Protein AF-A0A537WRH9-F1 (afdb_monomer_lite)

Sequence (167 aa):
MVDFVRRAQAVTREAAAIAGTRPRALTEGLTRLLGSVNIWFWAIVGLPTLIAGVYFFAIASDLYSSEVKFIVRGPNKAPTSAISAMLSSSGAAGGSEDTYAVLDYITSRDAARRLEREVDLRALLSRPEGDLITRFPGIWFWRHDFEALYSSYLRFCSNSASNSSIS

Structure (mmCIF, N/CA/C/O backbone):
data_AF-A0A537WRH9-F1
#
_entry.id   AF-A0A537WRH9-F1
#
loop_
_atom_site.group_PDB
_atom_site.id
_atom_site.type_symbol
_atom_site.label_atom_id
_atom_site.label_alt_id
_atom_site.label_comp_id
_atom_site.label_asym_id
_atom_site.label_entity_id
_atom_site.label_seq_id
_atom_site.pdbx_PDB_ins_code
_atom_site.Cartn_x
_atom_site.Cartn_y
_atom_site.Cartn_z
_atom_site.occupancy
_atom_site.B_iso_or_equiv
_atom_site.auth_seq_id
_atom_site.auth_comp_id
_atom_site.auth_asym_id
_atom_site.auth_atom_id
_atom_site.pdbx_PDB_model_num
ATOM 1 N N . MET A 1 1 ? 12.475 8.268 -81.300 1.00 57.78 1 MET A N 1
ATOM 2 C CA . MET A 1 1 ? 12.066 7.979 -79.900 1.00 57.78 1 MET A CA 1
ATOM 3 C C . MET A 1 1 ? 13.196 8.199 -78.887 1.00 57.78 1 MET A C 1
ATOM 5 O O . MET A 1 1 ? 12.927 8.685 -77.799 1.00 57.78 1 MET A O 1
ATOM 9 N N . VAL A 1 2 ? 14.459 7.919 -79.240 1.00 64.62 2 VAL A N 1
ATOM 10 C CA . VAL A 1 2 ? 15.626 8.044 -78.338 1.00 64.62 2 VAL A CA 1
ATOM 11 C C . VAL A 1 2 ? 16.020 9.505 -78.029 1.00 64.62 2 VAL A C 1
ATOM 13 O O . VAL A 1 2 ? 16.500 9.794 -76.934 1.00 64.62 2 VAL A O 1
ATOM 16 N N . ASP A 1 3 ? 15.750 10.450 -78.934 1.00 68.44 3 ASP A N 1
ATOM 17 C CA . ASP A 1 3 ? 16.124 11.867 -78.748 1.00 68.44 3 ASP A CA 1
ATOM 18 C C . ASP A 1 3 ? 15.220 12.631 -77.773 1.00 68.44 3 ASP A C 1
ATOM 20 O O . ASP A 1 3 ? 15.655 13.593 -77.139 1.00 68.44 3 ASP A O 1
ATOM 24 N N . PHE A 1 4 ? 13.978 12.174 -77.592 1.00 64.06 4 PHE A N 1
ATOM 25 C CA . PHE A 1 4 ? 13.055 12.742 -76.606 1.00 64.06 4 PHE A CA 1
ATOM 26 C C . PHE A 1 4 ? 13.530 12.445 -75.178 1.00 64.06 4 PHE A C 1
ATOM 28 O O . PHE A 1 4 ? 13.549 13.332 -74.327 1.00 64.06 4 PHE A O 1
ATOM 35 N N . VAL A 1 5 ? 14.023 11.222 -74.947 1.00 72.25 5 VAL A N 1
ATOM 36 C CA . VAL A 1 5 ? 14.597 10.799 -73.661 1.00 72.25 5 VAL A CA 1
ATOM 37 C C . VAL A 1 5 ? 15.869 11.590 -73.342 1.00 72.25 5 VAL A C 1
ATOM 39 O O . VAL A 1 5 ? 16.030 12.056 -72.216 1.00 72.25 5 VAL A O 1
ATOM 42 N N . ARG A 1 6 ? 16.740 11.833 -74.335 1.00 72.94 6 ARG A N 1
ATOM 43 C CA . ARG A 1 6 ? 17.956 12.648 -74.134 1.00 72.94 6 ARG A CA 1
ATOM 44 C C . ARG A 1 6 ? 17.640 14.102 -73.787 1.00 72.94 6 ARG A C 1
ATOM 46 O O . ARG A 1 6 ? 18.316 14.679 -72.942 1.00 72.94 6 ARG A O 1
ATOM 53 N N . ARG A 1 7 ? 16.606 14.687 -74.398 1.00 69.81 7 ARG A N 1
ATOM 54 C CA . ARG A 1 7 ? 16.188 16.069 -74.114 1.00 69.81 7 ARG A CA 1
ATOM 55 C C . ARG A 1 7 ? 15.500 16.205 -72.754 1.00 69.81 7 ARG A C 1
ATOM 57 O O . ARG A 1 7 ? 15.802 17.145 -72.027 1.00 69.81 7 ARG A O 1
ATOM 64 N N . ALA A 1 8 ? 14.669 15.240 -72.359 1.00 70.94 8 ALA A N 1
ATOM 65 C CA . ALA A 1 8 ? 14.035 15.227 -71.038 1.00 70.94 8 ALA A CA 1
ATOM 66 C C . ALA A 1 8 ? 15.063 15.141 -69.893 1.00 70.94 8 ALA A C 1
ATOM 68 O O . ALA A 1 8 ? 14.903 15.793 -68.859 1.00 70.94 8 ALA A O 1
ATOM 69 N N . GLN A 1 9 ? 16.147 14.384 -70.097 1.00 66.12 9 GLN A N 1
ATOM 70 C CA . GLN A 1 9 ? 17.240 14.267 -69.127 1.00 66.12 9 GLN A CA 1
ATOM 71 C C . GLN A 1 9 ? 18.133 15.513 -69.042 1.00 66.12 9 GLN A C 1
ATOM 73 O O . GLN A 1 9 ? 18.717 15.770 -67.991 1.00 66.12 9 GLN A O 1
ATOM 78 N N . ALA A 1 10 ? 18.238 16.303 -70.113 1.00 67.25 10 ALA A N 1
ATOM 79 C CA . ALA A 1 10 ? 18.981 17.563 -70.090 1.00 67.25 10 ALA A CA 1
ATOM 80 C C . ALA A 1 10 ? 18.245 18.633 -69.266 1.00 67.25 10 ALA A C 1
ATOM 82 O O . ALA A 1 10 ? 18.837 19.244 -68.380 1.00 67.25 10 ALA A O 1
ATOM 83 N N . VAL A 1 11 ? 16.930 18.768 -69.464 1.00 66.00 11 VAL A N 1
ATOM 84 C CA . VAL A 1 11 ? 16.104 19.758 -68.746 1.00 66.00 11 VAL A CA 1
ATOM 85 C C . VAL A 1 11 ? 16.035 19.460 -67.244 1.00 66.00 11 VAL A C 1
ATOM 87 O O . VAL A 1 11 ? 16.087 20.370 -66.421 1.00 66.00 11 VAL A O 1
ATOM 90 N N . THR A 1 12 ? 15.989 18.181 -66.855 1.00 64.06 12 THR A N 1
ATOM 91 C CA . THR A 1 12 ? 16.022 17.787 -65.433 1.00 64.06 12 THR A CA 1
ATOM 92 C C . THR A 1 12 ? 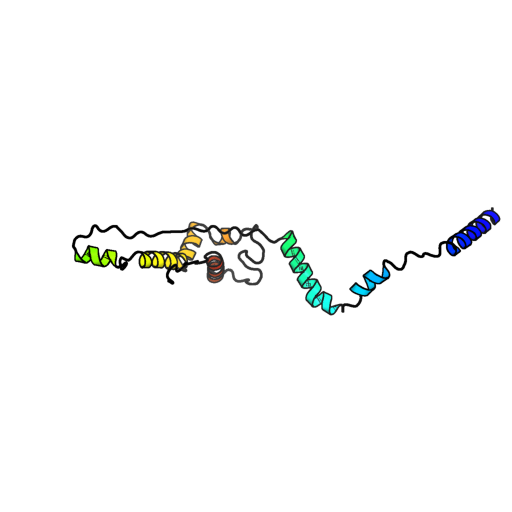17.371 18.067 -64.770 1.00 64.06 12 THR A C 1
ATOM 94 O O . THR A 1 12 ? 17.401 18.385 -63.581 1.00 64.06 12 THR A O 1
ATOM 97 N N . ARG A 1 13 ? 18.484 17.998 -65.515 1.00 59.88 13 ARG A N 1
ATOM 98 C CA . ARG A 1 13 ? 19.815 18.359 -64.999 1.00 59.88 13 ARG A CA 1
ATOM 99 C C . ARG A 1 13 ? 19.958 19.862 -64.772 1.00 59.88 13 ARG A C 1
ATOM 101 O O . ARG A 1 13 ? 20.557 20.255 -63.777 1.00 59.88 13 ARG A O 1
ATOM 108 N N . GLU A 1 14 ? 19.370 20.683 -65.635 1.00 64.69 14 GLU A N 1
ATOM 109 C CA . GLU A 1 14 ? 19.359 22.141 -65.469 1.00 64.69 14 GLU A CA 1
ATOM 110 C C . GLU A 1 14 ? 18.425 22.577 -64.330 1.00 64.69 14 GLU A C 1
ATOM 112 O O . GLU A 1 14 ? 18.824 23.367 -63.476 1.00 64.69 14 GLU A O 1
ATOM 117 N N . ALA A 1 15 ? 17.231 21.982 -64.224 1.00 58.97 15 ALA A N 1
ATOM 118 C CA . ALA A 1 15 ? 16.301 22.256 -63.125 1.00 58.97 15 ALA A CA 1
ATOM 119 C C . ALA A 1 15 ? 16.889 21.895 -61.746 1.00 58.97 15 ALA A C 1
ATOM 121 O O . ALA A 1 15 ? 16.704 22.631 -60.776 1.00 58.97 15 ALA A O 1
ATOM 122 N N . ALA A 1 16 ? 17.653 20.800 -61.660 1.00 60.53 16 ALA A N 1
ATOM 123 C CA . ALA A 1 16 ? 18.345 20.392 -60.437 1.00 60.53 16 ALA A CA 1
ATOM 124 C C . ALA A 1 16 ? 19.546 21.291 -60.076 1.00 60.53 16 ALA A C 1
ATOM 126 O O . ALA A 1 16 ? 19.923 21.351 -58.906 1.00 60.53 16 ALA A O 1
ATOM 127 N N . ALA A 1 17 ? 20.145 21.981 -61.053 1.00 64.75 17 ALA A N 1
ATOM 128 C CA . ALA A 1 17 ? 21.253 22.911 -60.829 1.00 64.75 17 ALA A CA 1
ATOM 129 C C . ALA A 1 17 ? 20.774 24.281 -60.318 1.00 64.75 17 ALA A C 1
ATOM 131 O O . ALA A 1 17 ? 21.461 24.908 -59.516 1.00 64.75 17 ALA A O 1
ATOM 132 N N . ILE A 1 18 ? 19.587 24.725 -60.747 1.00 60.12 18 ILE A N 1
ATOM 133 C CA . ILE A 1 18 ? 18.993 26.008 -60.335 1.00 60.12 18 ILE A CA 1
ATOM 134 C C . ILE A 1 18 ? 18.312 25.880 -58.962 1.00 60.12 18 ILE A C 1
ATOM 136 O O . ILE A 1 18 ? 18.389 26.788 -58.137 1.00 60.12 18 ILE A O 1
ATOM 140 N N . ALA A 1 19 ? 17.698 24.729 -58.671 1.00 59.59 19 ALA A N 1
ATOM 141 C CA . ALA A 1 19 ? 17.047 24.438 -57.394 1.00 59.59 19 ALA A CA 1
ATOM 142 C C . ALA A 1 19 ? 18.050 24.015 -56.303 1.00 59.59 19 ALA A C 1
ATOM 144 O O . ALA A 1 19 ? 17.855 22.997 -55.642 1.00 59.59 19 ALA A O 1
ATOM 145 N N . GLY A 1 20 ? 19.124 24.794 -56.110 1.00 63.25 20 GLY A N 1
ATOM 146 C CA . GLY A 1 20 ? 20.232 24.581 -55.162 1.00 63.25 20 GLY A CA 1
ATOM 147 C C . GLY A 1 20 ? 19.862 24.436 -53.675 1.00 63.25 20 GLY A C 1
ATOM 148 O O . GLY A 1 20 ? 20.713 24.585 -52.805 1.00 63.25 20 GLY A O 1
ATOM 149 N N . THR A 1 21 ? 18.622 24.108 -53.346 1.00 60.09 21 THR A N 1
ATOM 150 C CA . THR A 1 21 ? 18.160 23.692 -52.031 1.00 60.09 21 THR A CA 1
ATOM 151 C C . THR A 1 21 ? 17.808 22.211 -52.074 1.00 60.09 21 THR A C 1
ATOM 153 O O . THR A 1 21 ? 16.661 21.805 -52.219 1.00 60.09 21 THR A O 1
ATOM 156 N N . ARG A 1 22 ? 18.819 21.362 -51.862 1.00 57.56 22 ARG A N 1
ATOM 157 C CA . ARG A 1 22 ? 18.573 20.039 -51.276 1.00 57.56 22 ARG A CA 1
ATOM 158 C C . ARG A 1 22 ? 17.989 20.293 -49.879 1.00 57.56 22 ARG A C 1
ATOM 160 O O . ARG A 1 22 ? 18.732 20.820 -49.047 1.00 57.56 22 ARG A O 1
ATOM 167 N N . PRO A 1 23 ? 16.733 19.937 -49.555 1.00 55.50 23 PRO A N 1
ATOM 168 C CA . PRO A 1 23 ? 16.225 20.058 -48.193 1.00 55.50 23 PRO A CA 1
ATOM 169 C C . PRO A 1 23 ? 16.804 18.905 -47.364 1.00 55.50 23 PRO A C 1
ATOM 171 O O . PRO A 1 23 ? 16.116 17.964 -46.995 1.00 55.50 23 PRO A O 1
ATOM 174 N N . ARG A 1 24 ? 18.121 18.927 -47.147 1.00 55.97 24 ARG A N 1
ATOM 175 C CA . ARG A 1 24 ? 18.866 17.890 -46.422 1.00 55.97 24 ARG A CA 1
ATOM 176 C C . ARG A 1 24 ? 19.401 18.401 -45.080 1.00 55.97 24 ARG A C 1
ATOM 178 O O . ARG A 1 24 ? 19.862 17.616 -44.267 1.00 55.97 24 ARG A O 1
ATOM 185 N N . ALA A 1 25 ? 19.287 19.706 -44.821 1.00 55.00 25 ALA A N 1
ATOM 186 C CA . ALA A 1 25 ? 19.810 20.340 -43.612 1.00 55.00 25 ALA A CA 1
ATOM 187 C C . ALA A 1 25 ? 18.864 20.271 -42.395 1.00 55.00 25 ALA A C 1
ATOM 189 O O . ALA A 1 25 ? 19.336 20.344 -41.265 1.00 55.00 25 ALA A O 1
ATOM 190 N N . LEU A 1 26 ? 17.548 20.103 -42.587 1.00 57.53 26 LEU A N 1
ATOM 191 C CA . LEU A 1 26 ? 16.598 20.105 -41.460 1.00 57.53 26 LEU A CA 1
ATOM 192 C C . LEU A 1 26 ? 16.592 18.778 -40.680 1.00 57.53 26 LEU A C 1
ATOM 194 O O . LEU A 1 26 ? 16.365 18.767 -39.475 1.00 57.53 26 LEU A O 1
ATOM 198 N N . THR A 1 27 ? 16.893 17.658 -41.340 1.00 57.16 27 THR A N 1
ATOM 199 C CA . THR A 1 27 ? 16.871 16.319 -40.723 1.00 57.16 27 THR A CA 1
ATOM 200 C C . THR A 1 27 ? 18.199 15.922 -40.075 1.00 57.16 27 THR A C 1
ATOM 202 O O . THR A 1 27 ? 18.235 15.050 -39.208 1.00 57.16 27 THR A O 1
ATOM 205 N N . GLU A 1 28 ? 19.309 16.546 -40.476 1.00 57.19 28 GLU A N 1
ATOM 206 C CA . GLU A 1 28 ? 20.644 16.206 -39.963 1.00 57.19 28 GLU A CA 1
ATOM 207 C C . GLU A 1 28 ? 20.942 16.858 -38.601 1.00 57.19 28 GLU A C 1
ATOM 209 O O . GLU A 1 28 ? 21.671 16.282 -37.796 1.00 57.19 28 GLU A O 1
ATOM 214 N N . GLY A 1 29 ? 20.339 18.012 -38.287 1.00 57.09 29 GLY A N 1
ATOM 215 C CA . GLY A 1 29 ? 20.487 18.651 -36.970 1.00 57.09 29 GLY A CA 1
ATOM 216 C C . GLY A 1 29 ? 19.772 17.887 -35.850 1.00 57.09 29 GLY A C 1
ATOM 217 O O . GLY A 1 29 ? 20.327 17.699 -34.768 1.00 57.09 29 GLY A O 1
ATOM 218 N N . LEU A 1 30 ? 18.571 17.376 -36.136 1.00 59.38 30 LEU A N 1
ATOM 219 C CA . LEU A 1 30 ? 17.771 16.615 -35.173 1.00 59.38 30 LEU A CA 1
ATOM 220 C C . LEU A 1 30 ? 18.423 15.263 -34.834 1.00 59.38 30 LEU A C 1
ATOM 222 O O . LEU A 1 30 ? 18.478 14.857 -33.676 1.00 59.38 30 LEU A O 1
ATOM 226 N N . THR A 1 31 ? 18.969 14.582 -35.844 1.00 59.28 31 THR A N 1
ATOM 227 C CA . THR A 1 31 ? 19.593 13.261 -35.675 1.00 59.28 31 THR A CA 1
ATOM 228 C C . THR A 1 31 ? 20.987 13.332 -35.051 1.00 59.28 31 THR A C 1
ATOM 230 O O . THR A 1 31 ? 21.384 12.396 -34.361 1.00 59.28 31 THR A O 1
ATOM 233 N N . ARG A 1 32 ? 21.716 14.448 -35.202 1.00 56.34 32 ARG A N 1
ATOM 234 C CA . ARG A 1 32 ? 23.014 14.667 -34.534 1.00 56.34 32 ARG A CA 1
ATOM 235 C C . ARG A 1 32 ? 22.894 14.976 -33.041 1.00 56.34 32 ARG A C 1
ATOM 237 O O . ARG A 1 32 ? 23.792 14.605 -32.292 1.00 56.34 32 ARG A O 1
ATOM 244 N N . LEU A 1 33 ? 21.788 15.581 -32.601 1.00 56.06 33 LEU A N 1
ATOM 245 C CA . LEU A 1 33 ? 21.516 15.789 -31.173 1.00 56.06 33 LEU A CA 1
ATOM 246 C C . LEU A 1 33 ? 21.068 14.499 -30.469 1.00 56.06 33 LEU A C 1
ATOM 248 O O . LEU A 1 33 ? 21.475 14.258 -29.337 1.00 56.06 33 LEU A O 1
ATOM 252 N N . LEU A 1 34 ? 20.302 13.631 -31.142 1.00 57.12 34 LEU A N 1
ATOM 253 C CA . LEU A 1 34 ? 19.928 12.320 -30.589 1.00 57.12 34 LEU A CA 1
ATOM 254 C C . LEU A 1 34 ? 21.051 11.268 -30.697 1.00 5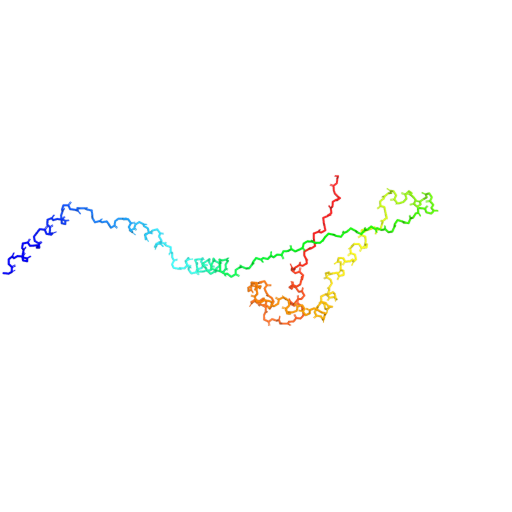7.12 34 LEU A C 1
ATOM 256 O O . LEU A 1 34 ? 21.120 10.362 -29.870 1.00 57.12 34 LEU A O 1
ATOM 260 N N . GLY A 1 35 ? 21.929 11.373 -31.699 1.00 57.44 35 GLY A N 1
ATOM 261 C CA . GLY A 1 35 ? 22.930 10.351 -32.029 1.00 57.44 35 GLY A CA 1
ATOM 262 C C . GLY A 1 35 ? 24.228 10.380 -31.213 1.00 57.44 35 GLY A C 1
ATOM 263 O O . GLY A 1 35 ? 25.022 9.452 -31.331 1.00 57.44 35 GLY A O 1
ATOM 264 N N . SER A 1 36 ? 24.465 11.408 -30.389 1.00 58.56 36 SER A N 1
ATOM 265 C CA . SER A 1 36 ? 25.676 11.509 -29.548 1.00 58.56 36 SER A CA 1
ATOM 266 C C . SER A 1 36 ? 25.494 10.931 -28.139 1.00 58.56 36 SER A C 1
ATOM 268 O O . SER A 1 36 ? 26.358 11.094 -27.275 1.00 58.56 36 SER A O 1
ATOM 270 N N . VAL A 1 37 ? 24.363 10.277 -27.886 1.00 63.31 37 VAL A N 1
ATOM 271 C CA . VAL A 1 37 ? 24.051 9.683 -26.592 1.00 63.31 37 VAL A CA 1
ATOM 272 C C . VAL A 1 37 ? 24.340 8.187 -26.676 1.00 63.31 37 VAL A C 1
ATOM 274 O O . VAL A 1 37 ? 23.723 7.464 -27.453 1.00 63.31 37 VAL A O 1
ATOM 277 N N . ASN A 1 38 ? 25.334 7.743 -25.905 1.00 75.69 38 ASN A N 1
ATOM 278 C CA . ASN A 1 38 ? 25.834 6.369 -25.894 1.00 75.69 38 ASN A CA 1
ATOM 279 C C . ASN A 1 38 ? 24.677 5.361 -25.732 1.00 75.69 38 ASN A C 1
ATOM 281 O O . ASN A 1 38 ? 23.781 5.588 -24.920 1.00 75.69 38 ASN A O 1
ATOM 285 N N . ILE A 1 39 ? 24.709 4.231 -26.448 1.00 80.56 39 ILE A N 1
ATOM 286 C CA . ILE A 1 39 ? 23.690 3.162 -26.355 1.00 80.56 39 ILE A CA 1
ATOM 287 C C . ILE A 1 39 ? 23.437 2.746 -24.894 1.00 80.56 39 ILE A C 1
ATOM 289 O O . ILE A 1 39 ? 22.309 2.468 -24.500 1.00 80.56 39 ILE A O 1
ATOM 293 N N . TRP A 1 40 ? 24.480 2.808 -24.064 1.00 82.44 40 TRP A N 1
ATOM 294 C CA . TRP A 1 40 ? 24.431 2.545 -22.630 1.00 82.44 40 TRP A CA 1
ATOM 295 C C . TRP A 1 40 ? 23.576 3.541 -21.841 1.00 82.44 40 TRP A C 1
ATOM 297 O O . TRP A 1 40 ? 22.901 3.141 -20.898 1.00 82.44 40 TRP A O 1
ATOM 307 N N . PHE A 1 41 ? 23.548 4.817 -22.231 1.00 83.81 41 PHE A N 1
ATOM 308 C CA . PHE A 1 41 ? 22.671 5.808 -21.607 1.00 83.81 41 PHE A CA 1
ATOM 309 C C . PHE A 1 41 ? 21.203 5.495 -21.907 1.00 83.81 41 PHE A C 1
ATOM 311 O O . PHE A 1 41 ? 20.371 5.506 -21.003 1.00 83.81 41 PHE A O 1
ATOM 318 N N . TRP A 1 42 ? 20.879 5.138 -23.152 1.00 82.50 42 TRP A N 1
ATOM 319 C CA . TRP A 1 42 ? 19.524 4.702 -23.490 1.00 82.50 42 TRP A CA 1
ATOM 320 C C . TRP A 1 42 ? 19.167 3.364 -22.840 1.00 82.50 42 TRP A C 1
ATOM 322 O O . TRP A 1 42 ? 18.029 3.196 -22.431 1.00 82.50 42 TRP A O 1
ATOM 332 N N . ALA A 1 43 ? 20.109 2.439 -22.664 1.00 84.75 43 ALA A N 1
ATOM 333 C CA . ALA A 1 43 ? 19.847 1.172 -21.982 1.00 84.75 43 ALA A CA 1
ATOM 334 C C . ALA A 1 43 ? 19.605 1.338 -20.469 1.00 84.75 43 ALA A C 1
ATOM 336 O O . ALA A 1 43 ? 18.740 0.668 -19.913 1.00 84.75 43 ALA A O 1
ATOM 337 N N . ILE A 1 44 ? 20.352 2.224 -19.802 1.00 86.06 44 ILE A N 1
ATOM 338 C CA . ILE A 1 44 ? 20.304 2.385 -18.337 1.00 86.06 44 ILE A CA 1
ATOM 339 C C . ILE A 1 44 ? 19.286 3.436 -17.899 1.00 86.06 44 ILE A C 1
ATOM 341 O O . ILE A 1 44 ? 18.698 3.304 -16.833 1.00 86.06 44 ILE A O 1
ATOM 345 N N . VAL A 1 45 ? 19.082 4.485 -18.692 1.00 86.69 45 VAL A N 1
ATOM 346 C CA . VAL A 1 45 ? 18.168 5.586 -18.359 1.00 86.69 45 VAL A CA 1
ATOM 347 C C . VAL A 1 45 ? 16.949 5.517 -19.263 1.00 86.69 45 VAL A C 1
ATOM 349 O O . VAL A 1 45 ? 15.828 5.392 -18.788 1.00 86.69 45 VAL A O 1
ATOM 352 N N . GLY A 1 46 ? 17.166 5.505 -20.576 1.00 88.88 46 GLY A N 1
ATOM 353 C CA . GLY A 1 46 ? 16.084 5.540 -21.557 1.00 88.88 46 GLY A CA 1
ATOM 354 C C . GLY A 1 46 ? 15.083 4.388 -21.445 1.00 88.88 46 GLY A C 1
ATOM 355 O O . GLY A 1 46 ? 13.881 4.625 -21.459 1.00 88.88 46 GLY A O 1
ATOM 356 N N . LEU A 1 47 ? 15.563 3.153 -21.299 1.00 89.50 47 LEU A N 1
ATOM 357 C CA . LEU A 1 47 ? 14.745 1.947 -21.225 1.00 89.50 47 LEU A CA 1
ATOM 358 C C . LEU A 1 47 ? 13.887 1.914 -19.948 1.00 89.50 47 LEU A C 1
ATOM 360 O O . LEU A 1 47 ? 12.668 1.817 -20.093 1.00 89.50 47 LEU A O 1
ATOM 364 N N . PRO A 1 48 ? 14.432 2.045 -18.718 1.00 87.56 48 PRO A N 1
ATOM 365 C CA . PRO A 1 48 ? 13.588 2.088 -17.525 1.00 87.56 48 PRO A CA 1
ATOM 366 C C . PRO A 1 48 ? 12.682 3.322 -17.484 1.00 87.56 48 PRO A C 1
ATOM 368 O O . PRO A 1 48 ? 11.557 3.209 -17.006 1.00 87.56 48 PRO A O 1
ATOM 371 N N . THR A 1 49 ? 13.098 4.473 -18.029 1.00 89.69 49 THR A N 1
ATOM 372 C CA . THR A 1 49 ? 12.216 5.646 -18.143 1.00 89.69 49 THR A CA 1
ATOM 373 C C . THR A 1 49 ? 11.067 5.408 -19.119 1.00 89.69 49 THR A C 1
ATOM 375 O O . THR A 1 49 ? 9.939 5.776 -18.812 1.00 89.69 49 THR A O 1
ATOM 378 N N . LEU A 1 50 ? 11.312 4.766 -20.264 1.00 89.56 50 LEU A N 1
ATOM 379 C CA . LEU A 1 50 ? 10.259 4.407 -21.214 1.00 89.56 50 LEU A CA 1
ATOM 380 C C . LEU A 1 50 ? 9.288 3.394 -20.594 1.00 89.56 50 LEU A C 1
ATOM 382 O O . LEU A 1 50 ? 8.080 3.574 -20.697 1.00 89.56 50 LEU A O 1
ATOM 386 N N . ILE A 1 51 ? 9.808 2.366 -19.913 1.00 88.12 51 ILE A N 1
ATOM 387 C CA . ILE A 1 51 ? 8.994 1.369 -19.202 1.00 88.12 51 ILE A CA 1
ATOM 388 C C . ILE A 1 51 ? 8.131 2.055 -18.141 1.00 88.12 51 ILE A C 1
ATOM 390 O O . ILE A 1 51 ? 6.923 1.835 -18.111 1.00 88.12 51 ILE A O 1
ATOM 394 N N . ALA A 1 52 ? 8.723 2.923 -17.316 1.00 84.06 52 ALA A N 1
ATOM 395 C CA . ALA A 1 52 ? 7.990 3.689 -16.315 1.00 84.06 52 ALA A CA 1
ATOM 396 C C . ALA A 1 52 ? 6.944 4.609 -16.962 1.00 84.06 52 ALA A C 1
ATOM 398 O O . ALA A 1 52 ? 5.811 4.662 -16.502 1.00 84.06 52 ALA A O 1
ATOM 399 N N . GLY A 1 53 ? 7.288 5.297 -18.052 1.00 85.56 53 GLY A N 1
ATOM 400 C CA . GLY A 1 53 ? 6.370 6.175 -18.775 1.00 85.56 53 GLY A CA 1
ATOM 401 C C . GLY A 1 53 ? 5.163 5.424 -19.335 1.00 85.56 53 GLY A C 1
ATOM 402 O O . GLY A 1 53 ? 4.031 5.844 -19.121 1.00 85.56 53 GLY A O 1
ATOM 403 N N . VAL A 1 54 ? 5.385 4.284 -19.993 1.00 84.62 54 VAL A N 1
ATOM 404 C CA . VAL A 1 54 ? 4.301 3.426 -20.501 1.00 84.62 54 VAL A CA 1
ATOM 405 C C . VAL A 1 54 ? 3.459 2.872 -19.351 1.00 84.62 54 VAL A C 1
ATOM 407 O O . VAL A 1 54 ? 2.235 2.852 -19.449 1.00 84.62 54 VAL A O 1
ATOM 410 N N . TYR A 1 55 ? 4.093 2.475 -18.249 1.00 81.50 55 TYR A N 1
ATOM 411 C CA . TYR A 1 55 ? 3.411 1.993 -17.052 1.00 81.50 55 TYR A CA 1
ATOM 412 C C . TYR A 1 55 ? 2.483 3.055 -16.451 1.00 81.50 55 TYR A C 1
ATOM 414 O O . TYR A 1 55 ? 1.288 2.812 -16.290 1.00 81.50 55 TYR A O 1
ATOM 422 N N . PHE A 1 56 ? 3.006 4.256 -16.192 1.00 77.94 56 PHE A N 1
ATOM 423 C CA . PHE A 1 56 ? 2.217 5.352 -15.634 1.00 77.94 56 PHE A CA 1
ATOM 424 C C . PHE A 1 56 ? 1.149 5.873 -16.599 1.00 77.94 56 PHE A C 1
ATOM 426 O O . PHE A 1 56 ? 0.137 6.392 -16.147 1.00 77.94 56 PHE A O 1
ATOM 433 N N . PHE A 1 57 ? 1.347 5.735 -17.913 1.00 78.50 57 PHE A N 1
ATOM 434 C CA . PHE A 1 57 ? 0.378 6.203 -18.901 1.00 78.50 57 PHE A CA 1
ATOM 435 C C . PHE A 1 57 ? -0.762 5.208 -19.164 1.00 78.50 57 PHE A C 1
ATOM 437 O O . PHE A 1 57 ? -1.891 5.633 -19.386 1.00 78.50 57 PHE A O 1
ATOM 444 N N . ALA A 1 58 ? -0.483 3.899 -19.175 1.00 71.69 58 ALA A N 1
ATOM 445 C CA . ALA A 1 58 ? -1.452 2.884 -19.601 1.00 71.69 58 ALA A CA 1
ATOM 446 C C . ALA A 1 58 ? -1.995 1.993 -18.471 1.00 71.69 58 ALA A C 1
ATOM 448 O O . ALA A 1 58 ? -3.062 1.410 -18.640 1.00 71.69 58 ALA A O 1
ATOM 449 N N . ILE A 1 59 ? -1.261 1.835 -17.363 1.00 68.69 59 ILE A N 1
ATOM 450 C CA . ILE A 1 59 ? -1.557 0.828 -16.324 1.00 68.69 59 ILE A CA 1
ATOM 451 C C . ILE A 1 59 ? -1.837 1.474 -14.961 1.00 68.69 59 ILE A C 1
ATOM 453 O O . ILE A 1 59 ? -2.598 0.912 -14.170 1.00 68.69 59 ILE A O 1
ATOM 457 N N . ALA A 1 60 ? -1.262 2.649 -14.679 1.00 70.25 60 ALA A N 1
ATOM 458 C CA . ALA A 1 60 ? -1.485 3.321 -13.404 1.00 70.25 60 ALA A CA 1
ATOM 459 C C . ALA A 1 60 ? -2.980 3.547 -13.161 1.00 70.25 60 ALA A C 1
ATOM 461 O O . ALA A 1 60 ? -3.676 4.199 -13.936 1.00 70.25 60 ALA A O 1
ATOM 462 N N . SER A 1 61 ? -3.455 2.963 -12.067 1.00 70.06 61 SER A N 1
ATOM 463 C CA . SER A 1 61 ? -4.842 3.049 -11.631 1.00 70.06 61 SER A CA 1
ATOM 464 C C . SER A 1 61 ? -4.980 4.148 -10.582 1.00 70.06 61 SER A C 1
ATOM 466 O O . SER A 1 61 ? -4.126 4.274 -9.699 1.00 70.06 61 SER A O 1
ATOM 468 N N . ASP A 1 62 ? -6.059 4.928 -10.662 1.00 67.62 62 ASP A N 1
ATOM 469 C CA . ASP A 1 62 ? -6.343 5.986 -9.693 1.00 67.62 62 ASP A CA 1
ATOM 470 C C . ASP A 1 62 ? -6.661 5.381 -8.315 1.00 67.62 62 ASP A C 1
ATOM 472 O O . ASP A 1 62 ? -7.618 4.624 -8.135 1.00 67.62 62 ASP A O 1
ATOM 476 N N . LEU A 1 63 ? -5.836 5.712 -7.318 1.00 70.62 63 LEU A N 1
ATOM 477 C CA . LEU A 1 63 ? -6.009 5.274 -5.934 1.00 70.62 63 LEU A CA 1
ATOM 478 C C . LEU A 1 63 ? -6.940 6.243 -5.198 1.00 70.62 63 LEU A C 1
ATOM 480 O O . LEU A 1 63 ? -6.560 7.373 -4.892 1.00 70.62 63 LEU A O 1
ATOM 484 N N . TYR A 1 64 ? -8.143 5.785 -4.859 1.00 70.69 64 TYR A N 1
ATOM 485 C CA . TYR A 1 64 ? -9.086 6.552 -4.045 1.00 70.69 64 TYR A CA 1
ATOM 486 C C . TYR A 1 64 ? -8.885 6.248 -2.556 1.00 70.69 64 TYR A C 1
ATOM 488 O O . TYR A 1 64 ? -9.008 5.101 -2.127 1.00 70.69 64 TYR A O 1
ATOM 496 N N . SER A 1 65 ? -8.604 7.281 -1.759 1.00 72.06 65 SER A N 1
ATOM 497 C CA . SER A 1 65 ? -8.532 7.187 -0.296 1.00 72.06 65 SER A CA 1
ATOM 498 C C . SER A 1 65 ? -9.805 7.754 0.333 1.00 72.06 65 SER A C 1
ATOM 500 O O . SER A 1 65 ? -10.227 8.857 -0.011 1.00 72.06 65 SER A O 1
ATOM 502 N N . SER A 1 66 ? -10.423 7.000 1.245 1.00 71.75 66 SER A N 1
ATOM 503 C CA . SER A 1 66 ? -11.575 7.457 2.031 1.00 71.75 66 SER A CA 1
ATOM 504 C C . SER A 1 66 ? -11.107 7.846 3.431 1.00 71.75 66 SER A C 1
ATOM 506 O O . SER A 1 66 ? -10.614 6.998 4.171 1.00 71.75 66 SER A O 1
ATOM 508 N N . GLU A 1 67 ? -11.262 9.115 3.807 1.00 74.38 67 GLU A N 1
ATOM 509 C CA . GLU A 1 67 ? -10.924 9.597 5.150 1.00 74.38 67 GLU A CA 1
ATOM 510 C C . GLU A 1 67 ? -12.151 9.513 6.069 1.00 74.38 67 GLU A C 1
ATOM 512 O O . GLU A 1 67 ? -13.238 9.971 5.713 1.00 74.38 67 GLU A O 1
ATOM 517 N N . VAL A 1 68 ? -11.980 8.958 7.273 1.00 74.25 68 VAL A N 1
ATOM 518 C CA . VAL A 1 68 ? -13.026 8.933 8.305 1.00 74.25 68 VAL A CA 1
ATOM 519 C C . VAL A 1 68 ? -12.503 9.603 9.571 1.00 74.25 68 VAL A C 1
ATOM 521 O O . VAL A 1 68 ? -11.452 9.232 10.088 1.00 74.25 68 VAL A O 1
ATOM 524 N N . LYS A 1 69 ? -13.242 10.597 10.080 1.00 76.12 69 LYS A N 1
ATOM 525 C CA . LYS A 1 69 ? -12.909 11.338 11.306 1.00 76.12 69 LYS A CA 1
ATOM 526 C C . LYS A 1 69 ? -13.883 10.968 12.414 1.00 76.12 69 LYS A C 1
ATOM 528 O O . LYS A 1 69 ? -15.088 11.166 12.274 1.00 76.12 69 LYS A O 1
ATOM 533 N N . PHE A 1 70 ? -13.350 10.473 13.525 1.00 69.25 70 PHE A N 1
ATOM 534 C CA . PHE A 1 70 ? -14.125 10.136 14.714 1.00 69.25 70 PHE A CA 1
ATOM 535 C C . PHE A 1 70 ? -13.822 11.130 15.834 1.00 69.25 70 PHE A C 1
ATOM 537 O O . PHE A 1 70 ? -12.674 11.514 16.037 1.00 69.25 70 PHE A O 1
ATOM 544 N N . ILE A 1 71 ? -14.858 11.541 16.567 1.00 70.00 71 ILE A N 1
ATOM 545 C CA . ILE A 1 71 ? -14.726 12.355 17.778 1.00 70.00 71 ILE A CA 1
ATOM 546 C C . ILE A 1 71 ? -15.338 11.549 18.917 1.00 70.00 71 ILE A C 1
ATOM 548 O O . ILE A 1 71 ? -16.563 11.445 19.012 1.00 70.00 71 ILE A O 1
ATOM 552 N N . VAL A 1 72 ? -14.496 10.980 19.779 1.00 63.66 72 VAL A N 1
ATOM 553 C CA . VAL A 1 72 ? -14.967 10.309 20.993 1.00 63.66 72 VAL A CA 1
ATOM 554 C C . VAL A 1 72 ? -15.259 11.381 22.033 1.00 63.66 72 VAL A C 1
ATOM 556 O O . VAL A 1 72 ? -14.367 12.060 22.537 1.00 63.66 72 VAL A O 1
ATOM 559 N N . ARG A 1 73 ? -16.544 11.574 22.329 1.00 66.81 73 ARG A N 1
ATOM 560 C CA . ARG A 1 73 ? -16.972 12.408 23.452 1.00 66.81 73 ARG A CA 1
ATOM 561 C C . ARG A 1 73 ? -17.136 11.488 24.651 1.00 66.81 73 ARG A C 1
ATOM 563 O O . ARG A 1 73 ? -18.002 10.616 24.628 1.00 66.81 73 ARG A O 1
ATOM 570 N N . GLY A 1 74 ? -16.304 11.681 25.673 1.00 64.25 74 GLY A N 1
ATOM 571 C CA . GLY A 1 74 ? -16.471 10.988 26.946 1.00 64.25 74 GLY A CA 1
ATOM 572 C C . GLY A 1 74 ? -17.883 11.222 27.501 1.00 64.25 74 GLY A C 1
ATOM 573 O O . GLY A 1 74 ? -18.491 12.261 27.215 1.00 64.25 74 GLY A O 1
ATOM 574 N N . PRO A 1 75 ? -18.443 10.270 28.268 1.00 58.75 75 PRO A N 1
ATOM 575 C CA . PRO A 1 75 ? -19.759 10.444 28.860 1.00 58.75 75 PRO A CA 1
ATOM 576 C C . PRO A 1 75 ? -19.769 11.741 29.671 1.00 58.75 75 PRO A C 1
ATOM 578 O O . PRO A 1 75 ? -18.919 11.926 30.543 1.00 58.75 75 PRO A O 1
ATOM 581 N N . ASN A 1 76 ? -20.739 12.620 29.393 1.00 57.09 76 ASN A N 1
ATOM 582 C CA . ASN A 1 76 ? -21.070 13.766 30.238 1.00 57.09 76 ASN A CA 1
ATOM 583 C C . ASN A 1 76 ? -21.537 13.225 31.597 1.00 57.09 76 ASN A C 1
ATOM 585 O O . ASN A 1 76 ? -22.733 13.142 31.873 1.00 57.09 76 ASN A O 1
ATOM 589 N N . LYS A 1 77 ? -20.601 12.787 32.443 1.00 58.50 77 LYS A N 1
ATOM 590 C CA . LYS A 1 77 ? -20.887 12.499 33.840 1.00 58.50 77 LYS A CA 1
ATOM 591 C C . LYS A 1 77 ? -21.216 13.850 34.453 1.00 58.50 77 LYS A C 1
ATOM 593 O O . LYS A 1 77 ? -20.322 14.669 34.650 1.00 58.50 77 LYS A O 1
ATOM 598 N N . ALA A 1 78 ? -22.508 14.098 34.675 1.00 62.94 78 ALA A N 1
ATOM 599 C CA . ALA A 1 78 ? -22.959 15.266 35.415 1.00 62.94 78 ALA A CA 1
ATOM 600 C C . ALA A 1 78 ? -22.109 15.352 36.693 1.00 62.94 78 ALA A C 1
ATOM 602 O O . ALA A 1 78 ? -21.975 14.330 37.376 1.00 62.94 78 ALA A O 1
ATOM 603 N N . PRO A 1 79 ? -21.465 16.497 36.976 1.00 60.28 79 PRO A N 1
ATOM 604 C CA . PRO A 1 79 ? -20.539 16.592 38.087 1.00 60.28 79 PRO A CA 1
ATOM 605 C C . PRO A 1 79 ? -21.296 16.277 39.375 1.00 60.28 79 PRO A C 1
ATOM 607 O O . PRO A 1 79 ? -22.122 17.054 39.841 1.00 60.28 79 PRO A O 1
ATOM 610 N N . THR A 1 80 ? -21.015 15.110 39.947 1.00 69.12 80 THR A N 1
ATOM 611 C CA . THR A 1 80 ? -21.597 14.654 41.212 1.00 69.12 80 THR A CA 1
ATOM 612 C C . THR A 1 80 ? -21.008 15.401 42.409 1.00 69.12 80 THR A C 1
ATOM 614 O O . THR A 1 80 ? -21.494 15.259 43.527 1.00 69.12 80 THR A O 1
ATOM 617 N N . SER A 1 81 ? -19.958 16.205 42.209 1.00 78.31 81 SER A N 1
ATOM 618 C CA . SER A 1 81 ? -19.309 17.023 43.238 1.00 78.31 81 SER A CA 1
ATOM 619 C C . SER A 1 81 ? -18.561 18.216 42.630 1.00 78.31 81 SER A C 1
ATOM 621 O O . SER A 1 81 ? -18.113 18.162 41.484 1.00 78.31 81 SER A O 1
ATOM 623 N N . ALA A 1 82 ? -18.373 19.284 43.417 1.00 79.06 82 ALA A N 1
ATOM 624 C CA . ALA A 1 82 ? -17.659 20.501 43.001 1.00 79.06 82 ALA A CA 1
ATOM 625 C C . ALA A 1 82 ? -16.210 20.221 42.547 1.00 79.06 82 ALA A C 1
ATOM 627 O O . ALA A 1 82 ? -15.735 20.805 41.576 1.00 79.06 82 ALA A O 1
ATOM 628 N N . ILE A 1 83 ? -15.541 19.253 43.180 1.00 77.44 83 ILE A N 1
ATOM 629 C CA . ILE A 1 83 ? -14.206 18.779 42.777 1.00 77.44 83 ILE A CA 1
ATOM 630 C C . ILE A 1 83 ? -14.241 18.118 41.390 1.00 77.44 83 ILE A C 1
ATOM 632 O O . ILE A 1 83 ? -13.356 18.352 40.571 1.00 77.44 83 ILE A O 1
ATOM 636 N N . SER A 1 84 ? -15.284 17.339 41.087 1.00 70.88 84 SER A N 1
ATOM 637 C CA . SER A 1 84 ? -15.457 16.705 39.774 1.00 70.88 84 SER A CA 1
ATOM 638 C C . SER A 1 84 ? -15.714 17.734 38.668 1.00 70.88 84 SER A C 1
ATOM 640 O O . SER A 1 84 ? -15.247 17.546 37.545 1.00 70.88 84 SER A O 1
ATOM 642 N N . ALA A 1 85 ? -16.401 18.838 38.983 1.00 72.81 85 ALA A N 1
ATOM 643 C CA . ALA A 1 85 ? -16.584 19.959 38.060 1.00 72.81 85 ALA A CA 1
ATOM 644 C C . ALA A 1 85 ? -15.253 20.672 37.757 1.00 72.81 85 ALA A C 1
ATOM 646 O O . ALA A 1 85 ? -14.956 20.934 36.592 1.00 72.81 85 ALA A O 1
ATOM 647 N N . MET A 1 86 ? -14.416 20.909 38.775 1.00 77.38 86 MET A N 1
ATOM 648 C CA . MET A 1 86 ? -13.086 21.505 38.582 1.00 77.38 86 MET A CA 1
ATOM 649 C C . MET A 1 86 ? -12.155 20.593 37.767 1.00 77.38 86 MET A C 1
ATOM 651 O O . MET A 1 86 ? -11.511 21.068 36.835 1.00 77.38 86 MET A O 1
ATOM 655 N N . LEU A 1 87 ? -12.139 19.283 38.035 1.00 74.50 87 LEU A N 1
ATOM 656 C CA . LEU A 1 87 ? -11.312 18.319 37.293 1.00 74.50 87 LEU A CA 1
ATOM 657 C C . LEU A 1 87 ? -11.763 18.131 35.833 1.00 74.50 87 LEU A C 1
ATOM 659 O O . LEU A 1 87 ? -10.945 17.922 34.942 1.00 74.50 87 LEU A O 1
ATOM 663 N N . SER A 1 88 ? -13.068 18.234 35.571 1.00 69.25 88 SER A N 1
ATOM 664 C CA . SER A 1 88 ? -13.592 18.215 34.199 1.00 69.25 88 SER A CA 1
ATOM 665 C C . SER A 1 88 ? -13.253 19.512 33.452 1.00 69.25 88 SER A C 1
ATOM 667 O O . SER A 1 88 ? -12.985 19.478 32.254 1.00 69.25 88 SER A O 1
ATOM 669 N N . SER A 1 89 ? -13.211 20.651 34.158 1.00 67.75 89 SER A N 1
ATOM 670 C CA . SER A 1 89 ? -12.840 21.955 33.587 1.00 67.75 89 SER A CA 1
ATOM 671 C C . SER A 1 89 ? -11.346 22.095 33.272 1.00 67.75 89 SER A C 1
ATOM 673 O O . SER A 1 89 ? -10.988 22.852 32.376 1.00 67.75 89 SER A O 1
ATOM 675 N N . SER A 1 90 ? -10.474 21.338 33.950 1.00 70.94 90 SER A N 1
ATOM 676 C CA . SER A 1 90 ? -9.028 21.338 33.688 1.00 70.94 90 SER A CA 1
ATOM 677 C C . SER A 1 90 ? -8.616 20.488 32.478 1.00 70.94 90 SER A C 1
ATOM 679 O O . SER A 1 90 ? -7.426 20.335 32.220 1.00 70.94 90 SER A O 1
ATOM 681 N N . GLY A 1 91 ? -9.575 19.924 31.731 1.00 61.44 91 GLY A N 1
ATOM 682 C CA . GLY A 1 91 ? -9.309 19.128 30.526 1.00 61.44 91 GLY A CA 1
ATOM 683 C C . GLY A 1 91 ? -8.824 17.699 30.795 1.00 61.44 91 GLY A C 1
ATOM 684 O O . GLY A 1 91 ? -8.543 16.968 29.853 1.00 61.44 91 GLY A O 1
ATOM 685 N N . ALA A 1 92 ? -8.776 17.261 32.058 1.00 61.25 92 ALA A N 1
ATOM 686 C CA . ALA A 1 92 ? -8.296 15.930 32.449 1.00 61.25 92 ALA A CA 1
ATOM 687 C C . ALA A 1 92 ? -9.308 14.788 32.189 1.00 61.25 92 ALA A C 1
ATOM 689 O O . ALA A 1 92 ? -9.086 13.646 32.592 1.00 61.25 92 ALA A O 1
ATOM 690 N N . ALA A 1 93 ? -10.437 15.069 31.534 1.00 58.00 93 ALA A N 1
ATOM 691 C CA . ALA A 1 93 ? -11.512 14.110 31.302 1.00 58.00 93 ALA A CA 1
ATOM 692 C C . ALA A 1 93 ? -11.274 13.253 30.038 1.00 58.00 93 ALA A C 1
ATOM 694 O O . ALA A 1 93 ? -11.904 13.485 29.014 1.00 58.00 93 ALA A O 1
ATOM 695 N N . GLY A 1 94 ? -10.361 12.277 30.126 1.00 56.88 94 GLY A N 1
ATOM 696 C CA . GLY A 1 94 ? -10.378 10.925 29.514 1.00 56.88 94 GLY A CA 1
ATOM 697 C C . GLY A 1 94 ? -10.715 10.658 28.030 1.00 56.88 94 GLY A C 1
ATOM 698 O O . GLY A 1 94 ? -10.602 9.514 27.612 1.00 56.88 94 GLY A O 1
ATOM 699 N N . GLY A 1 95 ? -11.124 11.626 27.207 1.00 58.84 95 GLY A N 1
ATOM 700 C CA . GLY A 1 95 ? -11.631 11.355 25.848 1.00 58.84 95 GLY A CA 1
ATOM 701 C C . GLY A 1 95 ? -10.568 10.945 24.817 1.00 58.84 95 GLY A C 1
ATOM 702 O O . GLY A 1 95 ? -10.895 10.361 23.783 1.00 58.84 95 GLY A O 1
ATOM 70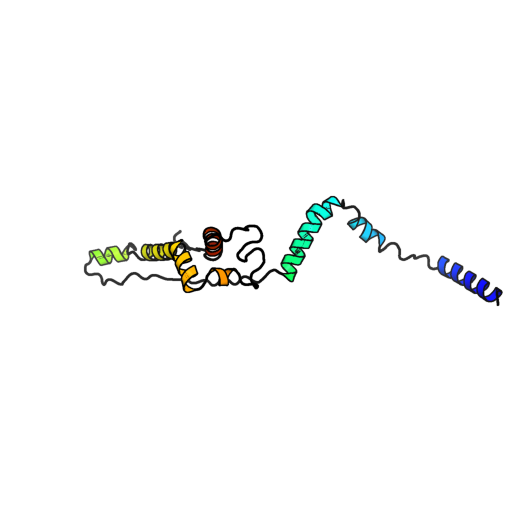3 N N . SER A 1 96 ? -9.293 11.239 25.077 1.00 62.56 96 SER A N 1
ATOM 704 C CA . SER A 1 96 ? -8.190 10.899 24.172 1.00 62.56 96 SER A CA 1
ATOM 705 C C . SER A 1 96 ? -7.797 9.423 24.249 1.00 62.56 96 SER A C 1
ATOM 707 O O . SER A 1 96 ? -7.542 8.819 23.211 1.00 62.56 96 SER A O 1
ATOM 709 N N . GLU A 1 97 ? -7.781 8.829 25.443 1.00 66.62 97 GLU A N 1
ATOM 710 C CA . GLU A 1 97 ? -7.287 7.464 25.681 1.00 66.62 97 GLU A CA 1
ATOM 711 C C . GLU A 1 97 ? -8.168 6.407 24.995 1.00 66.62 97 GLU A C 1
ATOM 713 O O . GLU A 1 97 ? -7.660 5.525 24.301 1.00 66.62 97 GLU A O 1
ATOM 718 N N . ASP A 1 98 ? -9.490 6.593 25.049 1.00 71.06 98 ASP A N 1
ATOM 719 C CA . ASP A 1 98 ? -10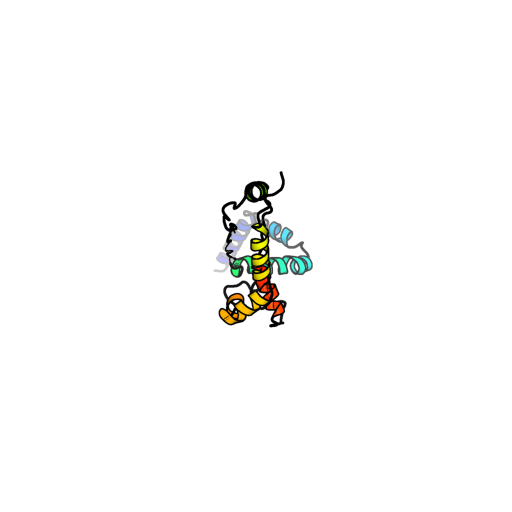.458 5.754 24.333 1.00 71.06 98 ASP A CA 1
ATOM 720 C C . ASP A 1 98 ? -10.273 5.827 22.804 1.00 71.06 98 ASP A C 1
ATOM 722 O O . ASP A 1 98 ? -10.455 4.836 22.097 1.00 71.06 98 ASP A O 1
ATOM 726 N N . THR A 1 99 ? -9.871 6.989 22.272 1.00 73.81 99 THR A N 1
ATOM 727 C CA . THR A 1 99 ? -9.621 7.168 20.830 1.00 73.81 99 THR A CA 1
ATOM 728 C C . THR A 1 99 ? -8.361 6.418 20.388 1.00 73.81 99 THR A C 1
ATOM 730 O O . THR A 1 99 ? -8.361 5.782 19.331 1.00 73.81 99 THR A O 1
ATOM 733 N N . TYR A 1 100 ? -7.302 6.449 21.204 1.00 77.56 100 TYR A N 1
ATOM 734 C CA . TYR A 1 100 ? -6.063 5.715 20.929 1.00 77.56 100 TYR A CA 1
ATOM 735 C C . TYR A 1 100 ? -6.277 4.200 20.959 1.00 77.56 100 TYR A C 1
ATOM 737 O O . TYR A 1 100 ? -5.823 3.513 20.048 1.00 77.56 100 TYR A O 1
ATOM 745 N N . ALA A 1 101 ? -7.043 3.684 21.924 1.00 83.62 101 ALA A N 1
ATOM 746 C CA . ALA A 1 101 ? -7.332 2.252 22.013 1.00 83.62 101 ALA A CA 1
ATOM 747 C C . ALA A 1 101 ? -8.038 1.705 20.756 1.00 83.62 101 ALA A C 1
ATOM 749 O O . ALA A 1 101 ? -7.735 0.606 20.288 1.00 83.62 101 ALA A O 1
ATOM 750 N N . VAL A 1 102 ? -8.961 2.477 20.171 1.00 83.38 102 VAL A N 1
ATOM 751 C CA . VAL A 1 102 ? -9.642 2.096 18.922 1.00 83.38 102 VAL A CA 1
ATOM 752 C C . VAL A 1 102 ? -8.675 2.109 17.736 1.00 83.38 102 VAL A C 1
ATOM 754 O O . VAL A 1 102 ? -8.707 1.194 16.911 1.00 83.38 102 VAL A O 1
ATOM 757 N N . LEU A 1 103 ? -7.800 3.112 17.648 1.00 83.88 103 LEU A N 1
ATOM 758 C CA . LEU A 1 103 ? -6.813 3.218 16.571 1.00 83.88 103 LEU A CA 1
ATOM 759 C C . LEU A 1 103 ? -5.795 2.067 16.614 1.00 83.88 103 LEU A C 1
ATOM 761 O O . LEU A 1 103 ? -5.492 1.453 15.583 1.00 83.88 103 LEU A O 1
ATOM 765 N N . ASP A 1 104 ? -5.326 1.733 17.814 1.00 86.12 104 ASP A N 1
ATOM 766 C CA . ASP A 1 104 ? -4.428 0.605 18.054 1.00 86.12 104 ASP A CA 1
ATOM 767 C C . ASP A 1 104 ? -5.107 -0.721 17.703 1.00 86.12 104 ASP A C 1
ATOM 769 O O . ASP A 1 104 ? -4.493 -1.599 17.095 1.00 86.12 104 ASP A O 1
ATOM 773 N N . TYR A 1 105 ? -6.405 -0.860 17.997 1.00 89.38 105 TYR A N 1
ATOM 774 C CA . TYR A 1 105 ? -7.160 -2.041 17.591 1.00 89.38 105 TYR A CA 1
ATOM 775 C C . TYR A 1 105 ? -7.271 -2.160 16.066 1.00 89.38 105 TYR A C 1
ATOM 777 O O . TYR A 1 105 ? -6.995 -3.231 15.528 1.00 89.38 105 TYR A O 1
ATOM 785 N N . ILE A 1 106 ? -7.619 -1.085 15.351 1.00 88.50 106 ILE A N 1
ATOM 786 C CA . ILE A 1 106 ? -7.773 -1.102 13.882 1.00 88.50 106 ILE A CA 1
ATOM 787 C C . ILE A 1 106 ? -6.448 -1.434 13.185 1.00 88.50 106 ILE A C 1
ATOM 789 O O . ILE A 1 106 ? -6.436 -2.164 12.194 1.00 88.50 106 ILE A O 1
ATOM 793 N N . THR A 1 107 ? -5.323 -0.947 13.707 1.00 89.12 107 THR A N 1
ATOM 794 C CA . THR A 1 107 ? -3.991 -1.236 13.148 1.00 89.12 107 THR A CA 1
ATOM 795 C C . THR A 1 107 ? -3.396 -2.565 13.618 1.00 89.12 107 THR A C 1
ATOM 797 O O . THR A 1 107 ? -2.335 -2.966 13.145 1.00 89.12 107 THR A O 1
ATOM 800 N N . SER A 1 108 ? -4.080 -3.292 14.505 1.00 91.50 108 SER A N 1
ATOM 801 C CA . SER A 1 108 ? -3.607 -4.571 15.027 1.00 91.50 108 SER A CA 1
ATOM 802 C C . SER A 1 108 ? -3.694 -5.716 14.009 1.00 91.50 108 SER A C 1
ATOM 804 O O . SER A 1 108 ? -4.506 -5.738 13.079 1.00 91.50 108 SER A O 1
ATOM 806 N N . ARG A 1 109 ? -2.892 -6.761 14.250 1.00 91.25 109 ARG A N 1
ATOM 807 C CA . ARG A 1 109 ? -2.961 -8.019 13.487 1.00 91.25 109 ARG A CA 1
ATOM 808 C C . ARG A 1 109 ? -4.296 -8.739 13.659 1.00 91.25 109 ARG A C 1
ATOM 810 O O . ARG A 1 109 ? -4.737 -9.417 12.734 1.00 91.25 109 ARG A O 1
ATOM 817 N N . ASP A 1 110 ? -4.937 -8.608 14.817 1.00 91.25 110 ASP A N 1
ATOM 818 C CA . ASP A 1 110 ? -6.203 -9.290 15.088 1.00 91.25 110 ASP A CA 1
ATOM 819 C C . ASP A 1 110 ? -7.356 -8.687 14.287 1.00 91.25 110 ASP A C 1
ATOM 821 O O . ASP A 1 110 ? -8.176 -9.440 13.753 1.00 91.25 110 ASP A O 1
ATOM 825 N N . ALA A 1 111 ? -7.374 -7.363 14.107 1.00 90.56 111 ALA A N 1
ATOM 826 C CA . ALA A 1 111 ? -8.305 -6.710 13.191 1.00 90.56 111 ALA A CA 1
ATOM 827 C C . ALA A 1 111 ? -8.103 -7.195 11.746 1.00 90.56 111 ALA A C 1
ATOM 829 O O . ALA A 1 111 ? -9.067 -7.604 11.097 1.00 90.56 111 ALA A O 1
ATOM 830 N N . ALA A 1 112 ? -6.854 -7.271 11.271 1.00 89.88 112 ALA A N 1
ATOM 831 C CA . ALA A 1 112 ? -6.551 -7.783 9.933 1.00 89.88 112 ALA A CA 1
ATOM 832 C C . ALA A 1 112 ? -6.984 -9.254 9.742 1.00 89.88 112 ALA A C 1
ATOM 834 O O . ALA A 1 112 ? -7.587 -9.595 8.725 1.00 89.88 112 ALA A O 1
ATOM 835 N N . ARG A 1 113 ? -6.758 -10.128 10.737 1.00 91.12 113 ARG A N 1
ATOM 836 C CA . ARG A 1 113 ? -7.225 -11.536 10.716 1.00 91.12 113 ARG A CA 1
ATOM 837 C C . ARG A 1 113 ? -8.740 -11.667 10.747 1.00 91.12 113 ARG A C 1
ATOM 839 O O . ARG A 1 113 ? -9.292 -12.656 10.263 1.00 91.12 113 ARG A O 1
ATOM 846 N N . ARG A 1 114 ? -9.421 -10.741 11.415 1.00 91.81 114 ARG A N 1
ATOM 847 C CA . ARG A 1 114 ? -10.880 -10.711 11.442 1.00 91.81 114 ARG A CA 1
ATOM 848 C C . ARG A 1 114 ? -11.422 -10.324 10.070 1.00 91.81 114 ARG A C 1
ATOM 850 O O . ARG A 1 114 ? -12.302 -11.008 9.562 1.00 91.81 114 ARG A O 1
ATOM 857 N N . LEU A 1 115 ? -10.825 -9.315 9.441 1.00 88.69 115 LEU A N 1
ATOM 858 C CA . LEU A 1 115 ? -11.211 -8.845 8.113 1.00 88.69 115 LEU A CA 1
ATOM 859 C C . LEU A 1 115 ? -10.917 -9.877 7.010 1.00 88.69 115 LEU A C 1
ATOM 861 O O . LEU A 1 115 ? -11.725 -10.049 6.102 1.00 88.69 115 LEU A O 1
ATOM 865 N N . GLU A 1 116 ? -9.810 -10.622 7.124 1.00 89.19 116 GLU A N 1
ATOM 866 C CA . GLU A 1 116 ? -9.522 -11.771 6.251 1.00 89.19 116 GLU A CA 1
ATOM 867 C C . GLU A 1 116 ? -10.643 -12.820 6.308 1.00 89.19 116 GLU A C 1
ATOM 869 O O . GLU A 1 116 ? -11.041 -13.341 5.272 1.00 89.19 116 GLU A O 1
ATOM 874 N N . ARG A 1 117 ? -11.187 -13.099 7.500 1.00 89.25 117 ARG A N 1
ATOM 875 C CA . ARG A 1 117 ? -12.230 -14.118 7.694 1.00 89.25 117 ARG A CA 1
ATOM 876 C C . ARG A 1 117 ? -13.634 -13.651 7.320 1.00 89.25 117 ARG A C 1
ATOM 878 O O . ARG A 1 117 ? -14.408 -14.451 6.811 1.00 89.25 117 ARG A O 1
ATOM 885 N N . GLU A 1 118 ? -13.978 -12.400 7.613 1.00 91.44 118 GLU A N 1
ATOM 886 C CA . GLU A 1 118 ? -15.345 -11.893 7.435 1.00 91.44 11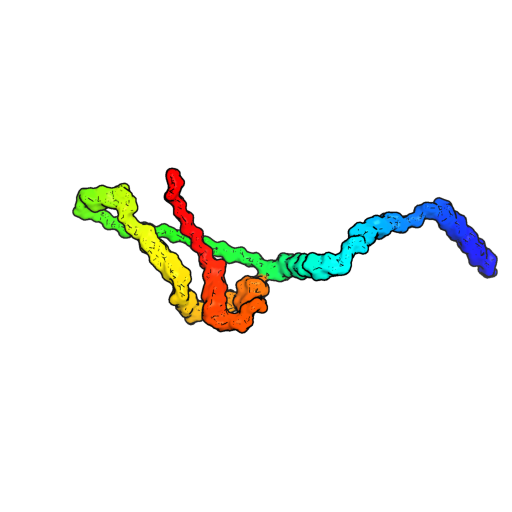8 GLU A CA 1
ATOM 887 C C . GLU A 1 118 ? -15.608 -11.336 6.027 1.00 91.44 118 GLU A C 1
ATOM 889 O O . GLU A 1 118 ? -16.729 -11.447 5.537 1.00 91.44 118 GLU A O 1
ATOM 894 N N . VAL A 1 119 ? -14.602 -10.744 5.370 1.00 85.38 119 VAL A N 1
ATOM 895 C CA . VAL A 1 119 ? -14.785 -9.981 4.114 1.00 85.38 119 VAL A CA 1
ATOM 896 C C . VAL A 1 119 ? -13.856 -10.469 2.989 1.00 85.38 119 VAL A C 1
ATOM 898 O O . VAL A 1 119 ? -13.851 -9.902 1.902 1.00 85.38 119 VAL A O 1
ATOM 901 N N . ASP A 1 120 ? -13.071 -11.523 3.232 1.00 85.50 120 ASP A N 1
ATOM 902 C CA . ASP A 1 120 ? -12.052 -12.034 2.306 1.00 85.50 120 ASP A CA 1
ATOM 903 C C . ASP A 1 120 ? -11.103 -10.925 1.816 1.00 85.50 120 ASP A C 1
ATOM 905 O O . ASP A 1 120 ? -11.046 -10.532 0.645 1.00 85.50 120 ASP A O 1
ATOM 909 N N . LEU A 1 121 ? -10.331 -10.387 2.764 1.00 83.19 121 LEU A N 1
ATOM 910 C CA . LEU A 1 121 ? -9.370 -9.310 2.515 1.00 83.19 121 LEU A CA 1
ATOM 911 C C . LEU A 1 121 ? -8.370 -9.641 1.387 1.00 83.19 121 LEU A C 1
ATOM 913 O O . LEU A 1 121 ? -7.911 -8.734 0.691 1.00 83.19 121 LEU A O 1
ATOM 917 N N . ARG A 1 122 ? -8.066 -10.929 1.157 1.00 82.38 122 ARG A N 1
ATOM 918 C CA . ARG A 1 122 ? -7.222 -11.376 0.037 1.00 82.38 122 ARG A CA 1
ATOM 919 C C . ARG A 1 122 ? -7.880 -11.072 -1.298 1.00 82.38 122 ARG A C 1
ATOM 921 O O . ARG A 1 122 ? -7.223 -10.507 -2.171 1.00 82.38 122 ARG A O 1
ATOM 928 N N . ALA A 1 123 ? -9.154 -11.415 -1.466 1.00 80.62 123 ALA A N 1
ATOM 929 C CA . ALA A 1 123 ? -9.891 -11.135 -2.695 1.00 80.62 123 ALA A CA 1
ATOM 930 C C . ALA A 1 123 ? -10.002 -9.625 -2.961 1.00 80.62 123 ALA A C 1
ATOM 932 O O . ALA A 1 123 ? -9.842 -9.181 -4.096 1.00 80.62 123 ALA A O 1
ATOM 933 N N . LEU A 1 124 ? -10.198 -8.819 -1.913 1.00 79.44 124 LEU A N 1
ATOM 934 C CA . LEU A 1 124 ? -10.273 -7.360 -2.039 1.00 79.44 124 LEU A CA 1
ATOM 935 C C . LEU A 1 124 ? -8.948 -6.720 -2.465 1.00 79.44 124 LEU A C 1
ATOM 937 O O . LEU A 1 124 ? -8.943 -5.864 -3.347 1.00 79.44 124 LEU A O 1
ATOM 941 N N . LEU A 1 125 ? -7.831 -7.140 -1.870 1.00 77.75 125 LEU A N 1
ATOM 942 C CA . LEU A 1 125 ? -6.503 -6.597 -2.185 1.00 77.75 125 LEU A CA 1
ATOM 943 C C . LEU A 1 125 ? -5.891 -7.184 -3.466 1.00 77.75 125 LEU A C 1
ATOM 945 O O . LEU A 1 125 ? -4.951 -6.614 -4.020 1.00 77.75 125 LEU A O 1
ATOM 949 N N . SER A 1 126 ? -6.423 -8.309 -3.949 1.00 76.12 126 SER A N 1
ATOM 950 C CA . SER A 1 126 ? -6.009 -8.960 -5.197 1.00 76.12 126 SER A CA 1
ATOM 951 C C . SER A 1 126 ? -6.877 -8.587 -6.397 1.00 76.12 126 SER A C 1
ATOM 953 O O . SER A 1 126 ? -6.817 -9.260 -7.426 1.00 76.12 126 SER A O 1
ATOM 955 N N . ARG A 1 127 ? -7.643 -7.499 -6.313 1.00 73.50 127 ARG A N 1
ATOM 956 C CA . ARG A 1 127 ? -8.465 -6.990 -7.413 1.00 73.50 127 ARG A CA 1
ATOM 957 C C . ARG A 1 127 ? -7.634 -6.632 -8.657 1.00 73.50 127 ARG A C 1
ATOM 959 O O . ARG A 1 127 ? -6.580 -6.011 -8.511 1.00 73.50 127 ARG A O 1
ATOM 966 N N . PRO A 1 128 ? -8.061 -7.036 -9.870 1.00 62.94 128 PRO A N 1
ATOM 967 C CA . PRO A 1 128 ? -7.330 -6.773 -11.113 1.00 62.94 128 PRO A CA 1
ATOM 968 C C . PRO A 1 128 ? -7.290 -5.291 -11.501 1.00 62.94 128 PRO A C 1
ATOM 970 O O . PRO A 1 128 ? -6.453 -4.914 -12.311 1.00 62.94 128 PRO A O 1
ATOM 973 N N . GLU A 1 129 ? -8.160 -4.467 -10.917 1.00 64.44 129 GLU A N 1
ATOM 974 C CA . GLU A 1 129 ? -8.169 -3.009 -11.060 1.00 64.44 129 GLU A CA 1
ATOM 975 C C . GLU A 1 129 ? -7.068 -2.327 -10.230 1.00 64.44 129 GLU A C 1
ATOM 977 O O . GLU A 1 129 ? -6.846 -1.129 -10.360 1.00 64.44 129 GLU A O 1
ATOM 982 N N . GLY A 1 130 ? -6.398 -3.069 -9.341 1.00 62.47 130 GLY A N 1
ATOM 983 C CA . GLY A 1 130 ? -5.229 -2.594 -8.614 1.00 62.47 130 GLY A CA 1
ATOM 984 C C . GLY A 1 130 ? -3.976 -2.696 -9.478 1.00 62.47 130 GLY A C 1
ATOM 985 O O . GLY A 1 130 ? -3.690 -3.746 -10.056 1.00 62.47 130 GLY A O 1
ATOM 986 N N . ASP A 1 131 ? -3.210 -1.612 -9.524 1.00 68.69 131 ASP A N 1
ATOM 987 C CA . ASP A 1 131 ? -1.946 -1.542 -10.246 1.00 68.69 131 ASP A CA 1
ATOM 988 C C . ASP A 1 131 ? -0.953 -2.640 -9.789 1.00 68.69 131 ASP A C 1
ATOM 990 O O . ASP A 1 131 ? -0.930 -3.031 -8.621 1.00 68.69 131 ASP A O 1
ATOM 994 N N . LEU A 1 132 ? -0.112 -3.155 -10.695 1.00 61.94 132 LEU A N 1
ATOM 995 C CA . LEU A 1 132 ? 0.766 -4.316 -10.456 1.00 61.94 132 LEU A CA 1
ATOM 996 C C . LEU A 1 132 ? 1.696 -4.120 -9.244 1.00 61.94 132 LEU A C 1
ATOM 998 O O . LEU A 1 132 ? 2.037 -5.085 -8.559 1.00 61.94 132 LEU A O 1
ATOM 1002 N N . ILE A 1 133 ? 2.096 -2.878 -8.958 1.00 63.25 133 ILE A N 1
ATOM 1003 C CA . ILE A 1 133 ? 2.944 -2.527 -7.807 1.00 63.25 133 ILE A CA 1
ATOM 1004 C C . ILE A 1 133 ? 2.149 -2.421 -6.491 1.00 63.25 133 ILE A C 1
ATOM 1006 O O . ILE A 1 133 ? 2.717 -2.616 -5.414 1.00 63.25 133 ILE A O 1
ATOM 1010 N N . THR A 1 134 ? 0.861 -2.074 -6.532 1.00 63.44 134 THR A N 1
ATOM 1011 C CA . THR A 1 134 ? 0.028 -1.848 -5.332 1.00 63.44 134 THR A CA 1
ATOM 1012 C C . THR A 1 134 ? -0.875 -3.027 -4.987 1.00 63.44 134 THR A C 1
ATOM 1014 O O . THR A 1 134 ? -1.284 -3.148 -3.832 1.00 63.44 134 THR A O 1
ATOM 1017 N N . ARG A 1 135 ? -1.147 -3.909 -5.951 1.00 70.56 135 ARG A N 1
ATOM 1018 C CA . ARG A 1 135 ? -1.941 -5.126 -5.792 1.00 70.56 135 ARG A CA 1
ATOM 1019 C C . ARG A 1 135 ? -1.214 -6.174 -4.950 1.00 70.56 135 ARG A C 1
ATOM 1021 O O . ARG A 1 135 ? 0.005 -6.325 -5.019 1.00 70.56 135 ARG A O 1
ATOM 1028 N N . PHE A 1 136 ? -1.984 -6.944 -4.185 1.00 65.38 136 PHE A N 1
ATOM 1029 C CA . PHE A 1 136 ? -1.500 -8.155 -3.529 1.00 65.38 136 PHE A CA 1
ATOM 1030 C C . PHE A 1 136 ? -1.720 -9.384 -4.433 1.00 65.38 136 PHE A C 1
ATOM 1032 O O . PHE A 1 136 ? -2.846 -9.590 -4.895 1.00 65.38 136 PHE A O 1
ATOM 1039 N N . PRO A 1 137 ? -0.712 -10.247 -4.655 1.00 61.69 137 PRO A N 1
ATOM 1040 C CA . PRO A 1 137 ? 0.684 -10.151 -4.213 1.00 61.69 137 PRO A CA 1
ATOM 1041 C C . PRO A 1 137 ? 1.488 -9.149 -5.059 1.00 61.69 137 PRO A C 1
ATOM 1043 O O . PRO A 1 137 ? 1.344 -9.101 -6.279 1.00 61.69 137 PRO A O 1
ATOM 1046 N N . GLY A 1 138 ? 2.361 -8.371 -4.415 1.00 64.56 138 GLY A N 1
ATOM 1047 C CA . GLY A 1 138 ? 3.231 -7.440 -5.136 1.00 64.56 138 GLY A CA 1
ATOM 1048 C C . GLY A 1 138 ? 4.230 -8.193 -6.013 1.00 64.56 138 GLY A C 1
ATOM 1049 O O . GLY A 1 138 ? 4.710 -9.256 -5.618 1.00 64.56 138 GLY A O 1
ATOM 1050 N N . ILE A 1 139 ? 4.599 -7.626 -7.169 1.00 62.66 139 ILE A N 1
ATOM 1051 C CA . ILE A 1 139 ? 5.468 -8.289 -8.169 1.00 62.66 139 ILE A CA 1
ATOM 1052 C C . ILE A 1 139 ? 6.780 -8.846 -7.589 1.00 62.66 139 ILE A C 1
ATOM 1054 O O . ILE A 1 139 ? 7.360 -9.784 -8.130 1.00 62.66 139 ILE A O 1
ATOM 1058 N N . TRP A 1 140 ? 7.257 -8.244 -6.495 1.00 56.22 140 TRP A N 1
ATOM 1059 C CA . TRP A 1 140 ? 8.518 -8.577 -5.835 1.00 56.22 140 TRP A CA 1
ATOM 1060 C C . TRP A 1 140 ? 8.366 -9.621 -4.720 1.00 56.22 140 TRP A C 1
ATOM 1062 O O . TRP A 1 140 ? 9.330 -10.282 -4.338 1.00 56.22 140 TRP A O 1
ATOM 1072 N N . PHE A 1 141 ? 7.156 -9.789 -4.188 1.00 58.94 141 PHE A N 1
ATOM 1073 C CA . PHE A 1 141 ? 6.880 -10.659 -3.053 1.00 58.94 141 PHE A CA 1
ATOM 1074 C C . PHE A 1 141 ? 6.078 -11.871 -3.520 1.00 58.94 141 PHE A C 1
ATOM 1076 O O . PHE A 1 141 ? 4.856 -11.900 -3.458 1.00 58.94 141 PHE A O 1
ATOM 1083 N N . TRP A 1 142 ? 6.792 -12.926 -3.914 1.00 57.25 142 TRP A N 1
ATOM 1084 C CA . TRP A 1 142 ? 6.229 -14.254 -4.214 1.00 57.25 142 TRP A CA 1
ATOM 1085 C C . TRP A 1 142 ? 5.647 -14.985 -2.982 1.00 57.25 142 TRP A C 1
ATOM 1087 O O . TRP A 1 142 ? 5.270 -16.152 -3.061 1.00 57.25 142 TRP A O 1
ATOM 1097 N N . ARG A 1 143 ? 5.598 -14.333 -1.812 1.00 61.81 143 ARG A N 1
ATOM 1098 C CA . ARG A 1 143 ? 5.134 -14.935 -0.556 1.00 61.81 143 ARG A CA 1
ATOM 1099 C C . ARG A 1 143 ? 3.664 -14.601 -0.331 1.00 61.81 143 ARG A C 1
ATOM 1101 O O . ARG A 1 143 ? 3.318 -13.455 -0.068 1.00 61.81 143 ARG A O 1
ATOM 1108 N N . HIS A 1 144 ? 2.816 -15.625 -0.354 1.00 67.81 144 HIS A N 1
ATOM 1109 C CA . HIS A 1 144 ? 1.378 -15.535 -0.065 1.00 67.81 144 HIS A CA 1
ATOM 1110 C C . HIS A 1 144 ? 1.060 -15.691 1.437 1.00 67.81 144 HIS A C 1
ATOM 1112 O O . HIS A 1 144 ? -0.011 -16.178 1.820 1.00 67.81 144 HIS A O 1
ATOM 1118 N N . ASP A 1 145 ? 2.011 -15.290 2.285 1.00 81.31 145 ASP A N 1
ATOM 1119 C CA . ASP A 1 145 ? 1.939 -15.410 3.738 1.00 81.31 145 ASP A CA 1
ATOM 1120 C C . ASP A 1 145 ? 1.045 -14.309 4.333 1.00 81.31 145 ASP A C 1
ATOM 1122 O O . ASP A 1 145 ? 0.929 -13.211 3.782 1.00 81.31 145 ASP A O 1
ATOM 1126 N N . PHE A 1 146 ? 0.445 -14.576 5.498 1.00 82.75 146 PHE A N 1
ATOM 1127 C CA . PHE A 1 146 ? -0.399 -13.603 6.206 1.00 82.75 146 PHE A CA 1
ATOM 1128 C C . PHE A 1 146 ? 0.327 -12.272 6.471 1.00 82.75 146 PHE A C 1
ATOM 1130 O O . PHE A 1 146 ? -0.276 -11.212 6.357 1.00 82.75 146 PHE A O 1
ATOM 1137 N N . GLU A 1 147 ? 1.631 -12.304 6.761 1.00 84.19 147 GLU A N 1
ATOM 1138 C CA . GLU A 1 147 ? 2.400 -11.084 7.046 1.00 84.19 147 GLU A CA 1
ATOM 1139 C C . GLU A 1 147 ? 2.503 -10.157 5.823 1.00 84.19 147 GLU A C 1
ATOM 1141 O O . GLU A 1 147 ? 2.507 -8.939 5.972 1.00 84.19 147 GLU A O 1
ATOM 1146 N N . ALA A 1 148 ? 2.527 -10.716 4.607 1.00 81.75 148 ALA A N 1
ATOM 1147 C CA . ALA A 1 148 ? 2.535 -9.932 3.373 1.00 81.75 148 ALA A CA 1
ATOM 1148 C C . ALA A 1 148 ? 1.165 -9.286 3.093 1.00 81.75 148 ALA A C 1
ATOM 1150 O O . ALA A 1 148 ? 1.081 -8.176 2.565 1.00 81.75 148 ALA A O 1
ATOM 1151 N N . LEU A 1 149 ? 0.079 -9.956 3.484 1.00 84.44 149 LEU A N 1
ATOM 1152 C CA . LEU A 1 149 ? -1.257 -9.364 3.462 1.00 84.44 149 LEU A CA 1
ATOM 1153 C C . LEU A 1 149 ? -1.398 -8.277 4.533 1.00 84.44 149 LEU A C 1
ATOM 1155 O O . LEU A 1 149 ? -1.940 -7.213 4.250 1.00 84.44 149 LEU A O 1
ATOM 1159 N N . TYR A 1 150 ? -0.866 -8.506 5.734 1.00 86.25 150 TYR A N 1
ATOM 1160 C CA . TYR A 1 150 ? -0.876 -7.527 6.818 1.00 86.25 150 TYR A CA 1
ATOM 1161 C C . TYR A 1 150 ? -0.075 -6.265 6.470 1.00 86.25 150 TYR A C 1
ATOM 1163 O O . TYR A 1 150 ? -0.557 -5.154 6.682 1.00 86.25 150 TYR A O 1
ATOM 1171 N N . SER A 1 151 ? 1.111 -6.406 5.872 1.00 83.69 151 SER A N 1
ATOM 1172 C CA . SER A 1 151 ? 1.889 -5.251 5.411 1.00 83.69 151 SER A CA 1
ATOM 1173 C C . SER A 1 151 ? 1.166 -4.473 4.307 1.00 83.69 151 SER A C 1
ATOM 1175 O O . SER A 1 151 ? 1.196 -3.242 4.301 1.00 83.69 151 SER A O 1
ATOM 1177 N N . SER A 1 152 ? 0.457 -5.176 3.418 1.00 83.25 152 SER A N 1
ATOM 1178 C CA . SER A 1 152 ? -0.394 -4.553 2.400 1.00 83.25 152 SER A CA 1
ATOM 1179 C C . SER A 1 152 ? -1.572 -3.809 3.033 1.00 83.25 152 SER A C 1
ATOM 1181 O O . SER A 1 152 ? -1.839 -2.677 2.653 1.00 83.25 152 SER A O 1
ATOM 1183 N N . TYR A 1 153 ? -2.231 -4.393 4.039 1.00 86.00 153 TYR A N 1
ATOM 1184 C CA . TYR A 1 153 ? -3.306 -3.755 4.805 1.00 86.00 153 TYR A CA 1
ATOM 1185 C C . TYR A 1 153 ? -2.845 -2.452 5.473 1.00 86.00 153 TYR A C 1
ATOM 1187 O O . TYR A 1 153 ? -3.472 -1.411 5.284 1.00 86.00 153 TYR A O 1
ATOM 1195 N N . LEU A 1 154 ? -1.705 -2.475 6.172 1.00 86.38 154 LEU A N 1
ATOM 1196 C CA . LEU A 1 154 ? -1.161 -1.285 6.836 1.00 86.38 154 LEU A CA 1
ATOM 1197 C C . LEU A 1 154 ? -0.845 -0.145 5.864 1.00 86.38 154 LEU A C 1
ATOM 1199 O O . LEU A 1 154 ? -0.949 1.018 6.241 1.00 86.38 154 LEU A O 1
ATOM 1203 N N . ARG A 1 155 ? -0.504 -0.451 4.607 1.00 82.06 155 ARG A N 1
ATOM 1204 C CA . ARG A 1 155 ? -0.281 0.573 3.578 1.00 82.06 155 ARG A CA 1
ATOM 1205 C C . ARG A 1 155 ? -1.531 1.422 3.313 1.00 82.06 155 ARG A C 1
ATOM 1207 O O . ARG A 1 155 ? -1.390 2.580 2.931 1.00 82.06 155 ARG A O 1
ATOM 1214 N N . PHE A 1 156 ? -2.726 0.864 3.516 1.00 80.38 156 PHE A N 1
ATOM 1215 C CA . PHE A 1 156 ? -4.000 1.567 3.334 1.00 80.38 156 PHE A CA 1
ATOM 1216 C C . PHE A 1 156 ? -4.511 2.241 4.617 1.00 80.38 156 PHE A C 1
ATOM 1218 O O . PHE A 1 156 ? -5.334 3.149 4.538 1.00 80.38 156 PHE A O 1
ATOM 1225 N N . CYS A 1 157 ? -4.009 1.857 5.793 1.00 76.88 157 CYS A N 1
ATOM 1226 C CA . CYS A 1 157 ? -4.352 2.479 7.072 1.00 76.88 157 CYS A CA 1
ATOM 1227 C C . CYS A 1 157 ? -3.349 3.590 7.419 1.00 76.88 157 CYS A C 1
ATOM 1229 O O . CYS A 1 157 ? -2.427 3.389 8.207 1.00 76.88 157 CYS A O 1
ATOM 1231 N N . SER A 1 158 ? -3.499 4.777 6.825 1.00 66.69 158 SER A N 1
ATOM 1232 C CA . SER A 1 158 ? -2.699 5.942 7.221 1.00 66.69 158 SER A CA 1
ATOM 1233 C C . SER A 1 158 ? -3.281 6.603 8.474 1.00 66.69 158 SER A C 1
ATOM 1235 O O . SER A 1 158 ? -4.391 7.136 8.437 1.00 66.69 158 SER A O 1
ATOM 1237 N N . ASN A 1 159 ? -2.517 6.638 9.565 1.00 63.00 159 ASN A N 1
ATOM 1238 C CA . ASN A 1 159 ? -2.930 7.309 10.796 1.00 63.00 159 ASN A CA 1
ATOM 1239 C C . ASN A 1 159 ? -2.457 8.768 10.783 1.00 63.00 159 ASN A C 1
ATOM 1241 O O . ASN A 1 159 ? -1.315 9.065 11.130 1.00 63.00 159 ASN A O 1
ATOM 1245 N N . SER A 1 160 ? -3.335 9.699 10.414 1.00 57.44 160 SER A N 1
ATOM 1246 C CA . SER A 1 160 ? -3.111 11.134 10.616 1.00 57.44 160 SER A CA 1
ATOM 1247 C C . SER A 1 160 ? -3.712 11.558 11.954 1.00 57.44 160 SER A C 1
ATOM 1249 O O . SER A 1 160 ? -4.748 12.217 12.008 1.00 57.44 160 SER A O 1
ATOM 1251 N N . ALA A 1 161 ? -3.075 11.168 13.059 1.00 54.09 161 ALA A N 1
ATOM 1252 C CA . ALA A 1 161 ? -3.388 11.742 14.363 1.00 54.09 161 ALA A CA 1
ATOM 1253 C C . ALA A 1 161 ? -2.871 13.192 14.382 1.00 54.09 161 ALA A C 1
ATOM 1255 O O . ALA A 1 161 ? -1.728 13.470 14.739 1.00 54.09 161 ALA A O 1
ATOM 1256 N N . SER A 1 162 ? -3.698 14.120 13.898 1.00 46.97 162 SER A N 1
ATOM 1257 C CA . SER A 1 162 ? -3.449 15.558 13.973 1.00 46.97 162 SER A CA 1
ATOM 1258 C C . SER A 1 162 ? -3.439 15.970 15.445 1.00 46.97 162 SER A C 1
ATOM 1260 O O . SER A 1 162 ? -4.483 16.181 16.059 1.00 46.97 162 SER A O 1
ATOM 1262 N N . ASN A 1 163 ? -2.245 16.048 16.032 1.00 46.78 163 ASN A N 1
ATOM 1263 C CA . ASN A 1 163 ? -2.048 16.651 17.339 1.00 46.78 163 ASN A CA 1
ATOM 1264 C C . ASN A 1 163 ? -2.203 18.176 17.216 1.00 46.78 163 ASN A C 1
ATOM 1266 O O . ASN A 1 163 ? -1.221 18.894 17.042 1.00 46.78 163 ASN A O 1
ATOM 1270 N N . SER A 1 164 ? -3.433 18.687 17.291 1.00 45.44 164 SER A N 1
ATOM 1271 C CA . SER A 1 164 ? -3.723 20.125 17.380 1.00 45.44 164 SER A CA 1
ATOM 1272 C C . SER A 1 164 ? -3.468 20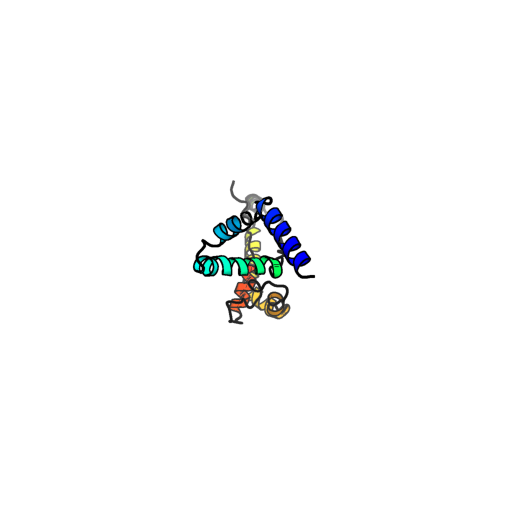.673 18.793 1.00 45.44 164 SER A C 1
ATOM 1274 O O . SER A 1 164 ? -4.327 21.328 19.379 1.00 45.44 164 SER A O 1
ATOM 1276 N N . SER A 1 165 ? -2.303 20.372 19.368 1.00 47.31 165 SER A N 1
ATOM 1277 C CA . SER A 1 165 ? -1.872 20.917 20.657 1.00 47.31 165 SER A CA 1
ATOM 1278 C C . SER A 1 165 ? -0.422 21.389 20.594 1.00 47.31 165 SER A C 1
ATOM 1280 O O . SER A 1 165 ? 0.462 20.846 21.246 1.00 47.31 165 SER A O 1
ATOM 1282 N N . ILE A 1 166 ? -0.170 22.427 19.794 1.00 43.16 166 ILE A N 1
ATOM 1283 C CA . ILE A 1 166 ? 0.963 23.324 20.028 1.00 43.16 166 ILE A CA 1
ATOM 1284 C C . ILE A 1 166 ? 0.473 24.763 19.827 1.00 43.16 166 ILE A C 1
ATOM 1286 O O . ILE A 1 166 ? 0.227 25.175 18.696 1.00 43.16 166 ILE A O 1
ATOM 1290 N N . SER A 1 167 ? 0.391 25.455 20.972 1.00 38.16 167 SER A N 1
ATOM 1291 C CA . SER A 1 167 ? 0.293 26.908 21.214 1.00 38.16 167 SER A CA 1
ATOM 1292 C C . SER A 1 167 ? -1.033 27.617 20.947 1.00 38.16 167 SER A C 1
ATOM 1294 O O . SER A 1 167 ? -1.412 27.807 19.775 1.00 38.16 167 SER A O 1
#

Radius of gyration: 35.43 Å; chains: 1; bounding box: 49×42×123 Å

pLDDT: mean 71.23, std 12.22, range [38.16, 91.81]

Secondary structure (DSSP, 8-state):
-HHHHHHHHHHHHHHHHH----TTHHHHHHHHHHTTS-HHHIIIIIHHHHHHHHHHHHTPPP-PPPP------------SSHHHHHHHHTT-SSHHHHHHHHHHHHHSHHHHHHHHHHH-HHHHHT-TTS-TTTSSSPTT-----HHHHHHHHHHH-----------

Foldseek 3Di:
DVVVVVVVVVVVVVVCVVCPDPVPPPVVVVCVVVVVDDPVCCVPPVVVVVVVVCCCVPFDFDDDADDDDDFQDQPPPPQPDPVSVVCVVVVVPDRVVVVVVVLCVCLDLVVLVVCCPPPVLLCVQQDPSDGQCLGPPHPVDPDPDSVSSSVSVVVNDDDPPPPPDDD